Protein AF-A0A538Q1N1-F1 (afdb_monomer_lite)

pLDDT: mean 79.3, std 18.03, range [41.0, 97.88]

Structure (mmCIF, N/CA/C/O backbone):
data_AF-A0A538Q1N1-F1
#
_entry.id   AF-A0A538Q1N1-F1
#
loop_
_atom_site.group_PDB
_atom_site.id
_atom_site.type_symbol
_atom_site.label_atom_id
_atom_site.label_alt_id
_atom_site.label_comp_id
_atom_site.label_asym_id
_atom_site.label_entity_id
_atom_site.label_seq_id
_atom_site.pdbx_PDB_ins_code
_atom_site.Cartn_x
_atom_site.Cartn_y
_atom_site.Cartn_z
_atom_site.occupancy
_atom_site.B_iso_or_equiv
_atom_site.auth_seq_id
_atom_site.auth_comp_id
_atom_site.auth_asym_id
_atom_site.auth_atom_id
_atom_site.pdbx_PDB_model_num
ATOM 1 N N . ARG A 1 1 ? -5.833 -3.206 -3.894 1.00 69.94 1 ARG A N 1
ATOM 2 C CA . ARG A 1 1 ? -6.348 -4.593 -3.791 1.00 69.94 1 ARG A CA 1
ATOM 3 C C . ARG A 1 1 ? -5.279 -5.610 -3.378 1.00 69.94 1 ARG A C 1
ATOM 5 O O . ARG A 1 1 ? -5.568 -6.381 -2.486 1.00 69.94 1 ARG A O 1
ATOM 12 N N . LEU A 1 2 ? -4.053 -5.604 -3.925 1.00 79.06 2 LEU A N 1
ATOM 13 C CA . LEU A 1 2 ? -3.043 -6.619 -3.545 1.00 79.06 2 LEU A CA 1
ATOM 14 C C . LEU A 1 2 ? -2.606 -6.558 -2.062 1.00 79.06 2 LEU A C 1
ATOM 16 O O . LEU A 1 2 ? -2.432 -7.580 -1.413 1.00 79.06 2 LEU A O 1
ATOM 20 N N . LEU A 1 3 ? -2.486 -5.356 -1.484 1.00 79.75 3 LEU A N 1
ATOM 21 C CA . LEU A 1 3 ? -2.149 -5.211 -0.060 1.00 79.75 3 LEU A CA 1
ATOM 22 C C . LEU A 1 3 ? -3.244 -5.770 0.868 1.00 79.75 3 LEU A C 1
ATOM 24 O O . LEU A 1 3 ? -2.928 -6.333 1.917 1.00 79.75 3 LEU A O 1
ATOM 28 N N . SER A 1 4 ? -4.513 -5.610 0.477 1.00 76.81 4 SER A N 1
ATOM 29 C CA . SER A 1 4 ? -5.687 -6.050 1.237 1.00 76.81 4 SER A CA 1
ATOM 30 C C . SER A 1 4 ? -6.004 -7.536 1.066 1.00 76.81 4 SER A C 1
ATOM 32 O O . SER A 1 4 ? -6.722 -8.086 1.889 1.00 76.81 4 SER A O 1
ATOM 34 N N . SER A 1 5 ? -5.419 -8.212 0.072 1.00 80.00 5 SER A N 1
ATOM 35 C CA . SER A 1 5 ? -5.535 -9.664 -0.123 1.00 80.00 5 SER A CA 1
ATOM 36 C C . SER A 1 5 ? -4.486 -10.478 0.647 1.00 80.00 5 SER A C 1
ATOM 38 O O . SER A 1 5 ? -4.244 -11.630 0.310 1.00 80.00 5 SER A O 1
ATOM 40 N N . GLY A 1 6 ? -3.812 -9.885 1.638 1.00 80.00 6 GLY A N 1
ATOM 41 C CA . GLY A 1 6 ? -2.835 -10.581 2.487 1.00 80.00 6 GLY A CA 1
ATOM 42 C C . GLY A 1 6 ? -1.435 -10.770 1.887 1.00 80.00 6 GLY A C 1
ATOM 43 O O . GLY A 1 6 ? -0.516 -11.078 2.634 1.00 80.00 6 GLY A O 1
ATOM 44 N N . MET A 1 7 ? -1.231 -10.483 0.597 1.00 86.44 7 MET A N 1
ATOM 45 C CA . MET A 1 7 ? 0.053 -10.705 -0.093 1.00 86.44 7 MET A CA 1
ATOM 46 C C . MET A 1 7 ? 1.204 -9.895 0.509 1.00 86.44 7 MET A C 1
ATOM 48 O O . MET A 1 7 ? 1.045 -8.702 0.764 1.00 86.44 7 MET A O 1
ATOM 52 N N . ASP A 1 8 ? 2.379 -10.471 0.721 1.00 88.94 8 ASP A N 1
ATOM 53 C CA . ASP A 1 8 ? 3.547 -9.709 1.170 1.00 88.94 8 ASP A CA 1
ATOM 54 C C . ASP A 1 8 ? 4.114 -8.774 0.077 1.00 88.94 8 ASP A C 1
ATOM 56 O O . ASP A 1 8 ? 3.681 -8.763 -1.079 1.00 88.94 8 ASP A O 1
ATOM 60 N N . HIS A 1 9 ? 5.078 -7.924 0.438 1.00 90.44 9 HIS A N 1
ATOM 61 C CA . HIS A 1 9 ? 5.653 -6.968 -0.511 1.00 90.44 9 HIS A CA 1
ATOM 62 C C . HIS A 1 9 ? 6.436 -7.647 -1.653 1.00 90.44 9 HIS A C 1
ATOM 64 O O . HIS A 1 9 ? 6.560 -7.056 -2.725 1.00 90.44 9 HIS A O 1
ATOM 70 N N . ILE A 1 10 ? 6.933 -8.875 -1.461 1.00 95.25 10 ILE A N 1
ATOM 71 C CA . ILE A 1 10 ? 7.650 -9.661 -2.474 1.00 95.25 10 ILE A CA 1
ATOM 72 C C . ILE A 1 10 ? 6.648 -10.228 -3.484 1.00 95.25 10 ILE A C 1
ATOM 74 O O . ILE A 1 10 ? 6.866 -10.167 -4.693 1.00 95.25 10 ILE A O 1
ATOM 78 N N . GLU A 1 11 ? 5.523 -10.757 -3.017 1.00 94.19 11 GLU A N 1
ATOM 79 C CA . GLU A 1 11 ? 4.411 -11.242 -3.836 1.00 94.19 11 GLU A CA 1
ATOM 80 C C . GLU A 1 11 ? 3.783 -10.129 -4.670 1.00 94.19 11 GLU A C 1
ATOM 82 O O . GLU A 1 11 ? 3.540 -10.312 -5.867 1.00 94.19 11 GLU A O 1
ATOM 87 N N . ILE A 1 12 ? 3.582 -8.959 -4.062 1.00 93.62 12 ILE A N 1
ATOM 88 C CA . ILE A 1 12 ? 3.099 -7.760 -4.751 1.00 93.62 12 ILE A CA 1
ATOM 89 C C . ILE A 1 12 ? 4.116 -7.311 -5.805 1.00 93.62 12 ILE A C 1
ATOM 91 O O . ILE A 1 12 ? 3.734 -7.011 -6.934 1.00 93.62 12 ILE A O 1
ATOM 95 N N . ALA A 1 13 ? 5.405 -7.291 -5.462 1.00 96.31 13 ALA A N 1
ATOM 96 C CA . ALA A 1 13 ? 6.474 -6.907 -6.380 1.00 96.31 13 ALA A CA 1
ATOM 97 C C . ALA A 1 13 ? 6.526 -7.822 -7.608 1.00 96.31 13 ALA A C 1
ATOM 99 O O . ALA A 1 13 ? 6.614 -7.333 -8.733 1.00 96.31 13 ALA A O 1
ATOM 100 N N . ARG A 1 14 ? 6.379 -9.138 -7.404 1.00 96.00 14 ARG A N 1
ATOM 101 C CA . ARG A 1 14 ? 6.279 -10.124 -8.488 1.00 96.00 14 ARG A CA 1
ATOM 102 C C . ARG A 1 14 ? 5.057 -9.889 -9.374 1.00 96.00 14 ARG A C 1
ATOM 104 O O . ARG A 1 14 ? 5.205 -9.874 -10.591 1.00 96.00 14 ARG A O 1
ATOM 111 N N . HIS A 1 15 ? 3.8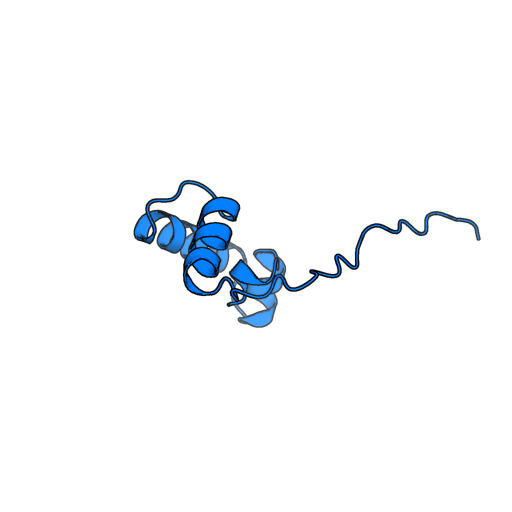82 -9.660 -8.786 1.00 93.88 15 HIS A N 1
ATOM 112 C CA . HIS A 1 15 ? 2.654 -9.387 -9.547 1.00 93.88 15 HIS A CA 1
ATOM 113 C C . HIS A 1 15 ? 2.733 -8.101 -10.370 1.00 93.88 15 HIS A C 1
ATOM 115 O O . HIS A 1 15 ? 2.185 -8.034 -11.467 1.00 93.88 15 HIS A O 1
ATOM 121 N N . LEU A 1 16 ? 3.387 -7.072 -9.832 1.00 94.31 16 LEU A N 1
ATOM 122 C CA . LEU A 1 16 ? 3.497 -5.762 -10.468 1.00 94.31 16 LEU A CA 1
ATOM 123 C C . LEU A 1 16 ? 4.752 -5.612 -11.338 1.00 94.31 16 LEU A C 1
ATOM 125 O O . LEU A 1 16 ? 4.911 -4.577 -11.977 1.00 94.31 16 LEU A O 1
ATOM 129 N N . VAL A 1 17 ? 5.628 -6.624 -11.373 1.00 97.12 17 VAL A N 1
ATOM 130 C CA . VAL A 1 17 ? 6.906 -6.615 -12.107 1.00 97.12 17 VAL A CA 1
ATOM 131 C C . VAL A 1 17 ? 7.772 -5.400 -11.723 1.00 97.12 17 VAL A C 1
ATOM 133 O O . VAL A 1 17 ? 8.328 -4.694 -12.562 1.00 97.12 17 VAL A O 1
ATOM 136 N N . ILE A 1 18 ? 7.880 -5.139 -10.417 1.00 96.69 18 ILE A N 1
ATOM 137 C CA . ILE A 1 18 ? 8.698 -4.064 -9.826 1.00 96.69 18 ILE A CA 1
ATOM 138 C C . ILE A 1 18 ? 9.547 -4.608 -8.676 1.00 96.69 18 ILE A C 1
ATOM 140 O O . ILE A 1 18 ? 9.433 -5.769 -8.296 1.00 96.69 18 ILE A O 1
ATOM 144 N N . THR A 1 19 ? 10.414 -3.774 -8.097 1.00 97.88 19 THR A N 1
ATOM 145 C CA . THR A 1 19 ? 11.233 -4.205 -6.956 1.00 97.88 19 THR A CA 1
ATOM 146 C C . THR A 1 19 ? 10.419 -4.248 -5.652 1.00 97.88 19 THR A C 1
ATOM 148 O O . THR A 1 19 ? 9.558 -3.385 -5.446 1.00 97.88 19 THR A O 1
ATOM 151 N N . PRO A 1 20 ? 10.736 -5.166 -4.716 1.00 96.62 20 PRO A N 1
ATOM 152 C CA . PRO A 1 20 ? 10.183 -5.153 -3.358 1.00 96.62 20 PRO A CA 1
ATOM 153 C C . PRO A 1 20 ? 10.331 -3.795 -2.666 1.00 96.62 20 PRO A C 1
ATOM 155 O O . PRO A 1 20 ? 9.401 -3.315 -2.021 1.00 96.62 20 PRO A O 1
ATOM 158 N N . LYS A 1 21 ? 11.462 -3.112 -2.886 1.00 97.44 21 LYS A N 1
ATOM 159 C CA . LYS A 1 21 ? 11.721 -1.799 -2.290 1.00 97.44 21 LYS A CA 1
ATOM 160 C C . LYS A 1 21 ? 10.758 -0.721 -2.783 1.00 97.44 21 LYS A C 1
ATOM 162 O O . LYS A 1 21 ? 10.348 0.155 -2.023 1.00 97.44 21 LYS A O 1
ATOM 167 N N . THR A 1 22 ? 10.379 -0.786 -4.056 1.00 97.00 22 THR A N 1
ATOM 168 C CA . THR A 1 22 ? 9.366 0.100 -4.636 1.00 97.00 22 THR A CA 1
ATOM 169 C C . THR A 1 22 ? 8.008 -0.135 -3.972 1.00 97.00 22 THR A C 1
ATOM 171 O O . THR A 1 22 ? 7.329 0.827 -3.619 1.00 97.00 22 THR A O 1
ATOM 174 N N . VAL A 1 23 ? 7.637 -1.396 -3.728 1.00 96.69 23 VAL A N 1
ATOM 175 C CA . VAL A 1 23 ? 6.396 -1.747 -3.020 1.00 96.69 23 VAL A CA 1
ATOM 176 C C . VAL A 1 23 ? 6.395 -1.224 -1.585 1.00 96.69 23 VAL A C 1
ATOM 178 O O . VAL A 1 23 ? 5.407 -0.614 -1.185 1.00 96.69 23 VAL A O 1
ATOM 181 N N . GLU A 1 24 ? 7.482 -1.395 -0.828 1.00 95.62 24 GLU A N 1
ATOM 182 C CA . GLU A 1 24 ? 7.605 -0.842 0.532 1.00 95.62 24 GLU A CA 1
ATOM 183 C C . GLU A 1 24 ? 7.328 0.661 0.554 1.00 95.62 24 GLU A C 1
ATOM 185 O O . GLU A 1 24 ? 6.495 1.130 1.327 1.00 95.62 24 GLU A O 1
ATOM 190 N N . LYS A 1 25 ? 7.947 1.409 -0.365 1.00 97.44 25 LYS A N 1
ATOM 191 C CA . LYS A 1 25 ? 7.755 2.859 -0.463 1.00 97.44 25 LYS A CA 1
ATOM 192 C C . LYS A 1 25 ? 6.313 3.235 -0.807 1.00 97.44 25 LYS A C 1
ATOM 194 O O . LYS A 1 25 ? 5.780 4.220 -0.299 1.00 97.44 25 LYS A O 1
ATOM 199 N N . HIS A 1 26 ? 5.648 2.448 -1.652 1.00 95.31 26 HIS A N 1
ATOM 200 C CA . HIS A 1 26 ? 4.222 2.632 -1.909 1.00 95.31 26 HIS A CA 1
ATOM 201 C C . HIS A 1 26 ? 3.371 2.355 -0.668 1.00 95.31 26 HIS A C 1
ATOM 203 O O . HIS A 1 26 ? 2.447 3.122 -0.406 1.00 95.31 26 HIS A O 1
ATOM 209 N N . ILE A 1 27 ? 3.683 1.309 0.103 1.00 94.12 27 ILE A N 1
ATOM 210 C CA . ILE A 1 27 ? 2.990 1.001 1.359 1.00 94.12 27 ILE A CA 1
ATOM 211 C C . ILE A 1 27 ? 3.165 2.159 2.341 1.00 94.12 27 ILE A C 1
ATOM 213 O O . ILE A 1 27 ? 2.163 2.668 2.827 1.00 94.12 27 ILE A O 1
ATOM 217 N N . GLU A 1 28 ? 4.387 2.644 2.566 1.00 95.81 28 GLU A N 1
ATOM 218 C CA . GLU A 1 28 ? 4.662 3.802 3.432 1.00 95.81 28 GLU A CA 1
ATOM 219 C C . GLU A 1 28 ? 3.816 5.023 3.047 1.00 95.81 28 GLU A C 1
ATOM 221 O O . GLU A 1 28 ? 3.148 5.619 3.893 1.00 95.81 28 GLU A O 1
ATOM 226 N N . HIS A 1 29 ? 3.774 5.366 1.757 1.00 96.62 29 HIS A N 1
ATOM 227 C CA . HIS A 1 29 ? 2.957 6.477 1.272 1.00 96.62 29 HIS A CA 1
ATOM 228 C C . HIS A 1 29 ? 1.453 6.241 1.468 1.00 96.62 29 HIS A C 1
ATOM 230 O O . HIS A 1 29 ? 0.721 7.194 1.731 1.00 96.62 29 HIS A O 1
ATOM 236 N N . ILE A 1 30 ? 0.974 5.003 1.325 1.00 92.56 30 ILE A N 1
ATOM 237 C CA . ILE A 1 30 ? -0.426 4.648 1.586 1.00 92.56 30 ILE A CA 1
ATOM 238 C C . ILE A 1 30 ? -0.739 4.818 3.073 1.00 92.56 30 ILE A C 1
ATOM 240 O O . ILE A 1 30 ? -1.717 5.483 3.397 1.00 92.56 30 ILE 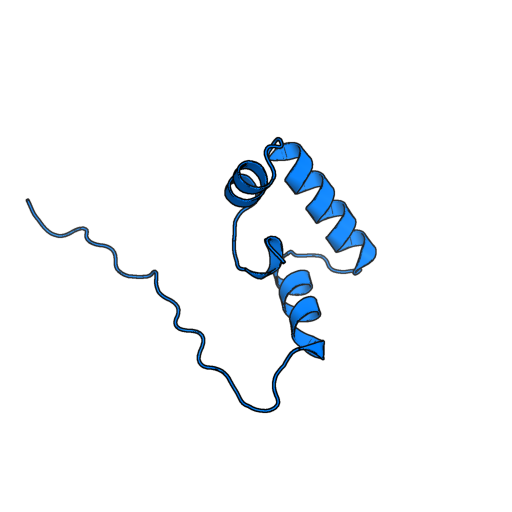A O 1
ATOM 244 N N . LEU A 1 31 ? 0.095 4.280 3.969 1.00 94.50 31 LEU A N 1
ATOM 245 C CA . LEU A 1 31 ? -0.092 4.407 5.418 1.00 94.50 31 LEU A CA 1
ATOM 246 C C . LEU A 1 31 ? -0.154 5.880 5.835 1.00 94.50 31 LEU A C 1
ATOM 248 O O . LEU A 1 31 ? -1.073 6.279 6.547 1.00 94.50 31 LEU A O 1
ATOM 252 N N . LEU A 1 32 ? 0.759 6.700 5.307 1.00 96.88 32 LEU A N 1
ATOM 253 C CA . LEU A 1 32 ? 0.800 8.136 5.568 1.00 96.88 32 LEU A CA 1
ATOM 254 C C . LEU A 1 32 ? -0.461 8.857 5.074 1.00 96.88 32 LEU A C 1
ATOM 256 O O . LEU A 1 32 ? -1.022 9.671 5.800 1.00 96.88 32 LEU A O 1
ATOM 260 N N . LYS A 1 33 ? -0.941 8.540 3.867 1.00 94.62 33 LYS A N 1
ATOM 261 C CA . LYS A 1 33 ? -2.178 9.127 3.322 1.00 94.62 33 LYS A CA 1
ATOM 262 C C . LYS A 1 33 ? -3.430 8.702 4.084 1.00 94.62 33 LYS A C 1
ATOM 264 O O . LYS A 1 33 ? -4.380 9.471 4.147 1.00 94.62 33 LYS A O 1
ATOM 269 N N . LEU A 1 34 ? -3.434 7.489 4.628 1.00 92.50 34 LEU A N 1
ATOM 270 C CA . LEU A 1 34 ? -4.536 6.952 5.424 1.00 92.50 34 LEU A CA 1
ATOM 271 C C . LEU A 1 34 ? -4.448 7.352 6.906 1.00 92.50 34 LEU A C 1
ATOM 273 O O . LEU A 1 34 ? -5.384 7.093 7.652 1.00 92.50 34 LEU A O 1
ATOM 277 N N . GLY A 1 35 ? -3.343 7.967 7.342 1.00 94.69 35 GLY A N 1
ATOM 278 C CA . GLY A 1 35 ? -3.137 8.359 8.739 1.00 94.69 35 GLY A CA 1
ATOM 279 C C . GLY A 1 35 ? -3.006 7.175 9.702 1.00 94.69 35 GLY A C 1
ATOM 280 O O . GLY A 1 35 ? -3.300 7.314 10.884 1.00 94.69 35 GLY A O 1
ATOM 281 N N . VAL A 1 36 ? -2.585 6.009 9.209 1.00 94.75 36 VAL A N 1
ATOM 282 C CA . VAL A 1 36 ? -2.454 4.776 10.000 1.00 94.75 36 VAL A CA 1
ATOM 283 C C . VAL A 1 36 ? -0.989 4.385 10.167 1.00 94.75 36 VAL A C 1
ATOM 285 O O . VAL A 1 36 ? -0.134 4.722 9.351 1.00 94.75 36 VAL A O 1
ATOM 288 N N . HIS A 1 37 ? -0.689 3.626 11.216 1.00 93.00 37 HIS A N 1
ATOM 289 C CA . HIS A 1 37 ? 0.682 3.267 11.593 1.00 93.00 37 HIS A CA 1
ATOM 290 C C . HIS A 1 37 ? 1.063 1.834 11.236 1.00 93.00 37 HIS A C 1
ATOM 292 O O . HIS A 1 37 ? 2.199 1.420 11.457 1.00 93.00 37 HIS A O 1
ATOM 298 N N . SER A 1 38 ? 0.128 1.049 10.701 1.00 92.38 38 SER A N 1
ATOM 299 C CA . SER A 1 38 ? 0.419 -0.325 10.321 1.00 92.38 38 SER A CA 1
ATOM 300 C C . SER A 1 38 ? -0.372 -0.778 9.110 1.00 92.38 38 SER A C 1
ATOM 302 O O . SER A 1 38 ? -1.480 -0.318 8.826 1.00 92.38 38 SER A O 1
ATOM 304 N N . ARG A 1 39 ? 0.197 -1.768 8.424 1.00 89.31 39 ARG A N 1
ATOM 305 C CA . ARG A 1 39 ? -0.476 -2.483 7.345 1.00 89.31 39 ARG A CA 1
ATOM 306 C C . ARG A 1 39 ? -1.815 -3.064 7.801 1.00 89.31 39 ARG A C 1
ATOM 308 O O . ARG A 1 39 ? -2.788 -2.958 7.069 1.00 89.31 39 ARG A O 1
ATOM 315 N N . ALA A 1 40 ? -1.872 -3.647 8.998 1.00 89.12 40 ALA A N 1
ATOM 316 C CA . ALA A 1 40 ? -3.106 -4.212 9.538 1.00 89.12 40 ALA A CA 1
ATOM 317 C C . ALA A 1 40 ? -4.196 -3.142 9.709 1.00 89.12 40 ALA A C 1
ATOM 319 O O . ALA A 1 40 ? -5.337 -3.376 9.327 1.00 89.12 40 ALA A O 1
ATOM 320 N N . GLN A 1 41 ? -3.838 -1.950 10.198 1.00 90.44 41 GLN A N 1
ATOM 321 C CA . GLN A 1 41 ? -4.772 -0.824 10.299 1.00 90.44 41 GLN A CA 1
ATOM 322 C C . GLN A 1 41 ? -5.253 -0.357 8.921 1.00 90.44 41 GLN A C 1
ATOM 324 O O . GLN A 1 41 ? -6.444 -0.130 8.743 1.00 90.44 41 GLN A O 1
ATOM 329 N N . ALA A 1 42 ? -4.360 -0.271 7.929 1.00 88.88 42 ALA A N 1
ATOM 330 C CA . ALA A 1 42 ? -4.744 0.079 6.559 1.00 88.88 42 ALA A CA 1
ATOM 331 C C . ALA A 1 42 ? -5.697 -0.949 5.933 1.00 88.88 42 ALA A C 1
ATOM 333 O O . ALA A 1 42 ? -6.633 -0.577 5.232 1.00 88.88 42 ALA A O 1
ATOM 334 N N . ILE A 1 43 ? -5.463 -2.239 6.188 1.00 87.94 43 ILE A N 1
ATOM 335 C CA . ILE A 1 43 ? -6.338 -3.323 5.736 1.00 87.94 43 ILE A CA 1
ATOM 336 C C . ILE A 1 43 ? -7.699 -3.221 6.426 1.00 87.94 43 ILE A C 1
ATOM 338 O O . ILE A 1 43 ? -8.716 -3.243 5.744 1.00 87.94 43 ILE A O 1
ATOM 342 N N . ALA A 1 44 ? -7.722 -3.061 7.751 1.00 86.50 44 ALA A N 1
ATOM 343 C CA . ALA A 1 44 ? -8.960 -2.903 8.504 1.00 86.50 44 ALA A CA 1
ATOM 344 C C . ALA A 1 44 ? -9.780 -1.713 7.986 1.00 86.50 44 ALA A C 1
ATOM 346 O O . ALA A 1 44 ? -10.962 -1.876 7.714 1.00 86.50 44 ALA A O 1
ATOM 347 N N . LEU A 1 45 ? -9.139 -0.560 7.763 1.00 85.75 45 LEU A N 1
ATOM 348 C CA . LEU A 1 45 ? -9.773 0.632 7.197 1.00 85.75 45 LEU A CA 1
ATOM 349 C C . LEU A 1 45 ? -10.342 0.374 5.795 1.00 85.75 45 LEU A C 1
ATOM 351 O O . LEU A 1 45 ? -11.465 0.771 5.511 1.00 85.75 45 LEU A O 1
ATOM 355 N N . ALA A 1 46 ? -9.607 -0.333 4.931 1.00 83.38 46 ALA A N 1
ATOM 356 C CA . ALA A 1 46 ? -10.079 -0.671 3.587 1.00 83.38 46 ALA A CA 1
ATOM 357 C C . ALA A 1 46 ? -11.335 -1.560 3.591 1.00 83.38 46 ALA A C 1
ATOM 359 O O . ALA A 1 46 ? -12.105 -1.514 2.638 1.00 83.38 46 ALA A O 1
ATOM 360 N N . PHE A 1 47 ? -11.543 -2.347 4.649 1.00 79.62 47 PHE A N 1
ATOM 361 C CA . PHE A 1 47 ? -12.722 -3.196 4.810 1.00 79.62 47 PHE A CA 1
ATOM 362 C C . PHE A 1 47 ? -13.835 -2.559 5.655 1.00 79.62 47 PHE A C 1
ATOM 364 O O . PHE A 1 47 ? -14.916 -3.131 5.696 1.00 79.62 47 PHE A O 1
ATOM 371 N N . GLN A 1 48 ? -13.625 -1.403 6.301 1.00 71.12 48 GLN A N 1
ATOM 372 C CA . GLN A 1 48 ? -14.643 -0.764 7.155 1.00 71.12 48 GLN A CA 1
ATOM 373 C C . GLN A 1 48 ? -15.899 -0.330 6.380 1.00 71.12 48 GLN A C 1
ATOM 375 O O . GLN A 1 48 ? -16.999 -0.498 6.898 1.00 71.12 48 GLN A O 1
ATOM 380 N N . ASP A 1 49 ? -15.749 0.142 5.139 1.00 58.56 49 ASP A N 1
ATOM 381 C CA . ASP A 1 49 ? -16.880 0.518 4.269 1.00 58.56 49 ASP A CA 1
ATOM 382 C C . ASP A 1 49 ? -17.408 -0.655 3.422 1.00 58.56 49 ASP A C 1
ATOM 384 O O . ASP A 1 49 ? -18.512 -0.597 2.882 1.00 58.56 49 ASP A O 1
ATOM 388 N N . GLU A 1 50 ? -16.625 -1.731 3.302 1.00 57.44 50 GLU A N 1
ATOM 389 C CA . GLU A 1 50 ? -16.969 -2.933 2.534 1.00 57.44 50 GLU A CA 1
ATOM 390 C C . GLU A 1 50 ? -17.480 -4.080 3.417 1.00 57.44 50 GLU A C 1
ATOM 392 O O . GLU A 1 50 ? -17.712 -5.162 2.880 1.00 57.44 50 GLU A O 1
ATOM 397 N N . VAL A 1 51 ? -17.680 -3.888 4.734 1.00 55.25 51 VAL A N 1
ATOM 398 C CA . VAL A 1 51 ? -18.266 -4.938 5.585 1.00 55.25 51 VAL A CA 1
ATOM 399 C C . VAL A 1 51 ? -19.657 -5.250 5.031 1.00 55.25 51 VAL A C 1
ATOM 401 O O . VAL A 1 51 ? -20.574 -4.434 5.180 1.00 55.25 51 VAL A O 1
ATOM 404 N N . PRO A 1 52 ? -19.871 -6.418 4.398 1.00 55.19 52 PRO A N 1
ATOM 405 C CA . PRO A 1 52 ? -21.217 -6.806 4.052 1.00 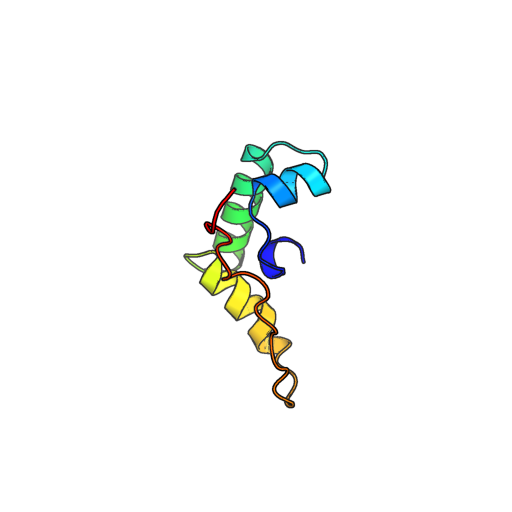55.19 52 PRO A CA 1
ATOM 406 C C . PRO A 1 52 ? -21.943 -6.977 5.387 1.00 55.19 52 PRO A C 1
ATOM 408 O O . PRO A 1 52 ? -21.434 -7.635 6.294 1.00 55.19 52 PRO A O 1
ATOM 411 N N . MET A 1 53 ? -23.151 -6.426 5.513 1.00 61.50 53 MET A N 1
ATOM 412 C CA . MET A 1 53 ? -24.041 -6.680 6.662 1.00 61.50 53 MET A CA 1
ATOM 413 C C . MET A 1 53 ? -24.232 -8.189 6.937 1.00 61.50 53 MET A C 1
ATOM 415 O O . MET A 1 53 ? -24.684 -8.582 8.011 1.00 61.50 53 MET A O 1
ATOM 419 N N . THR A 1 54 ? -23.861 -9.034 5.974 1.00 51.75 54 THR A N 1
ATOM 420 C CA . THR A 1 54 ? -23.743 -10.481 6.088 1.00 51.75 54 THR A CA 1
ATOM 421 C C . THR A 1 54 ? -22.292 -10.883 6.409 1.00 51.75 54 THR A C 1
ATOM 423 O O . THR A 1 54 ? -21.415 -10.725 5.552 1.00 51.75 54 THR A O 1
ATOM 426 N N . PRO A 1 55 ? -22.002 -11.449 7.597 1.00 56.69 55 PRO A N 1
ATOM 427 C CA . PRO A 1 55 ? -20.670 -11.960 7.901 1.00 56.69 55 PRO A CA 1
ATOM 428 C C . PRO A 1 55 ? -20.293 -13.052 6.894 1.00 56.69 55 PRO A C 1
ATOM 430 O O . PRO A 1 55 ? -20.990 -14.056 6.755 1.00 56.69 55 PRO A O 1
ATOM 433 N N . THR A 1 56 ? -19.192 -12.842 6.173 1.00 66.12 56 THR A N 1
ATOM 434 C CA . THR A 1 56 ? -18.639 -13.833 5.244 1.00 66.12 56 THR A CA 1
ATOM 435 C C . THR A 1 56 ? -17.533 -14.597 5.958 1.00 66.12 56 THR A C 1
ATOM 437 O O . THR A 1 56 ? -16.602 -13.993 6.492 1.00 66.12 56 THR A O 1
ATOM 440 N N . LEU A 1 57 ? -17.647 -15.926 5.997 1.00 64.12 57 LEU A N 1
ATOM 441 C CA . LEU A 1 57 ? -16.638 -16.795 6.591 1.00 64.12 57 LEU A CA 1
ATOM 442 C C . LEU A 1 57 ? -15.348 -16.695 5.766 1.00 64.12 57 LEU A C 1
ATOM 444 O O . LEU A 1 57 ? -15.319 -17.090 4.602 1.00 64.12 57 LEU A O 1
ATOM 448 N N . ILE A 1 58 ? -14.287 -16.154 6.361 1.00 66.56 58 ILE A N 1
ATOM 449 C CA . ILE A 1 58 ? -12.957 -16.169 5.751 1.00 66.56 58 ILE A CA 1
ATOM 450 C C . ILE A 1 58 ? -12.371 -17.557 6.009 1.00 66.56 58 ILE A C 1
ATOM 452 O O . ILE A 1 58 ? -11.927 -17.846 7.121 1.00 66.56 58 ILE A O 1
ATOM 456 N N . GLU A 1 59 ? -12.383 -18.430 5.000 1.00 61.88 59 GLU A N 1
ATOM 457 C CA . GLU A 1 59 ? -11.632 -19.685 5.065 1.00 61.88 59 GLU A CA 1
ATOM 458 C C . GLU A 1 59 ? -10.131 -19.376 5.049 1.00 61.88 59 GLU A C 1
ATOM 460 O O . GLU A 1 59 ? -9.513 -19.156 4.007 1.00 61.88 59 GLU A O 1
ATOM 465 N N . LEU A 1 60 ? -9.532 -19.348 6.238 1.00 50.59 60 LEU A N 1
ATOM 466 C CA . LEU A 1 60 ? -8.088 -19.274 6.416 1.00 50.59 60 LEU A CA 1
ATOM 467 C C . LEU A 1 60 ? -7.464 -20.617 6.011 1.00 50.59 60 LEU A C 1
ATOM 469 O O . LEU A 1 60 ? -7.175 -21.470 6.851 1.00 50.59 60 LEU A O 1
ATOM 473 N N . LYS A 1 61 ? -7.252 -20.836 4.712 1.00 53.44 61 LYS A N 1
ATOM 474 C CA . LYS A 1 61 ? -6.441 -21.964 4.246 1.00 53.44 61 LYS A CA 1
ATOM 475 C C . LYS A 1 61 ? -4.963 -21.617 4.423 1.00 53.44 61 LYS A C 1
ATOM 477 O O . LYS A 1 61 ? -4.394 -20.905 3.603 1.00 53.44 61 LYS A O 1
ATOM 482 N N . GLY A 1 62 ? -4.342 -22.134 5.484 1.00 49.81 62 GLY A N 1
ATOM 483 C CA . GLY A 1 62 ? -2.888 -22.035 5.648 1.00 49.81 62 GLY A CA 1
ATOM 484 C C . GLY A 1 62 ? -2.358 -22.181 7.072 1.00 49.81 62 GL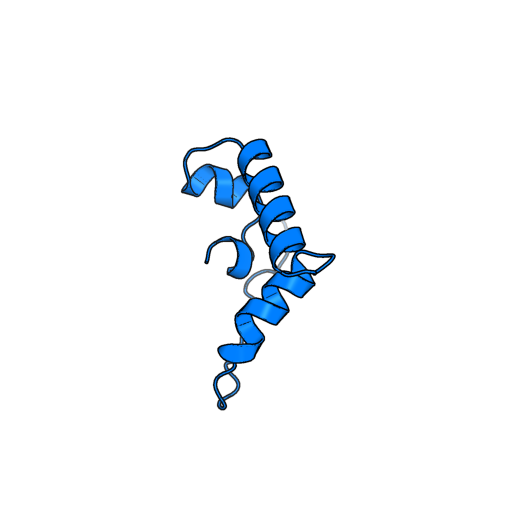Y A C 1
ATOM 485 O O . GLY A 1 62 ? -1.580 -21.347 7.511 1.00 49.81 62 GLY A O 1
ATOM 486 N N . ALA A 1 63 ? -2.763 -23.223 7.798 1.00 46.53 63 ALA A N 1
ATOM 487 C CA . ALA A 1 63 ? -2.060 -23.677 9.000 1.00 46.53 63 A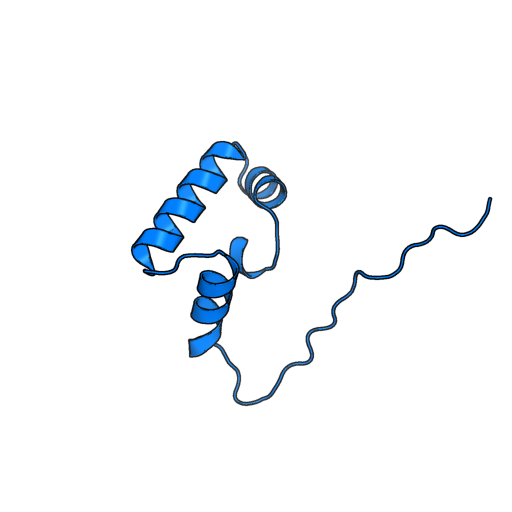LA A CA 1
ATOM 488 C C . ALA A 1 63 ? -2.160 -25.205 9.097 1.00 46.53 63 ALA A C 1
ATOM 490 O O . ALA A 1 63 ? -2.777 -25.755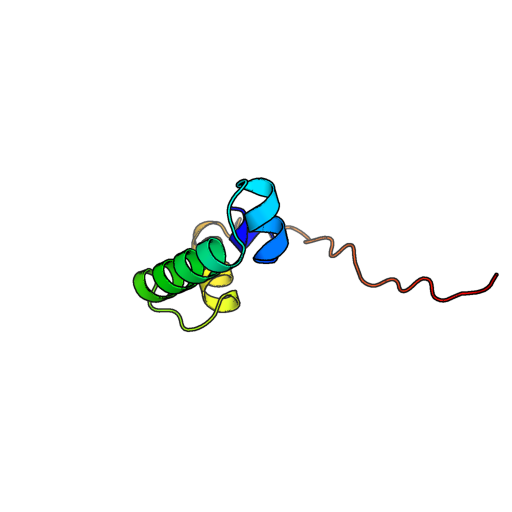 10.001 1.00 46.53 63 ALA A O 1
ATOM 491 N N . ALA A 1 64 ? -1.608 -25.897 8.105 1.00 50.78 64 ALA A N 1
ATOM 492 C CA . ALA A 1 64 ? -1.259 -27.301 8.243 1.00 50.78 64 ALA A CA 1
ATOM 493 C C . ALA A 1 64 ? 0.167 -27.450 7.722 1.00 50.78 64 ALA A C 1
ATOM 495 O O . ALA A 1 64 ? 0.418 -27.541 6.525 1.00 50.78 64 ALA A O 1
ATOM 496 N N . SER A 1 65 ? 1.090 -27.359 8.670 1.00 55.34 65 SER A N 1
ATOM 497 C CA . SER A 1 65 ? 2.358 -28.066 8.643 1.00 55.34 65 SER A CA 1
ATOM 498 C C . SER A 1 65 ? 2.135 -29.512 8.191 1.00 55.34 65 SER A C 1
ATOM 500 O O . SER A 1 65 ? 1.469 -30.270 8.896 1.00 55.34 65 SER A O 1
ATOM 502 N N . GLU A 1 66 ? 2.716 -29.898 7.061 1.00 51.91 66 GLU A N 1
ATOM 503 C CA . GLU A 1 66 ? 3.049 -31.295 6.768 1.00 51.91 66 GLU A CA 1
ATOM 504 C C . GLU A 1 66 ? 4.560 -31.471 6.954 1.00 51.91 66 GLU A C 1
ATOM 506 O O . GLU A 1 66 ? 5.317 -31.649 6.009 1.00 51.91 66 GLU A O 1
ATOM 511 N N . ASP A 1 67 ? 4.983 -31.393 8.216 1.00 50.91 67 ASP A N 1
ATOM 512 C CA . ASP A 1 67 ? 6.118 -32.167 8.714 1.00 50.91 67 ASP A CA 1
ATOM 513 C C . ASP A 1 67 ? 5.555 -33.497 9.239 1.00 50.91 67 ASP A C 1
ATOM 515 O O . ASP A 1 67 ? 5.324 -33.638 10.437 1.00 50.91 67 ASP A O 1
ATOM 519 N N . VAL A 1 68 ? 5.288 -34.471 8.360 1.00 52.47 68 VAL A N 1
ATOM 520 C CA . VAL A 1 68 ? 5.152 -35.887 8.750 1.00 52.47 68 VAL A CA 1
ATOM 521 C C . VAL A 1 68 ? 5.687 -36.794 7.634 1.00 52.47 68 VAL A C 1
ATOM 523 O O . VAL A 1 68 ? 5.020 -37.031 6.637 1.00 52.47 68 VAL A O 1
ATOM 526 N N . ALA A 1 69 ? 6.874 -37.337 7.914 1.00 45.75 69 ALA A N 1
ATOM 527 C CA . ALA A 1 69 ? 7.393 -38.659 7.551 1.00 45.75 69 ALA A CA 1
ATOM 528 C C . ALA A 1 69 ? 7.547 -39.053 6.065 1.00 45.75 69 ALA A C 1
ATOM 530 O O . ALA A 1 69 ? 6.582 -39.306 5.347 1.00 45.75 69 ALA A O 1
ATOM 531 N N . GLY A 1 70 ? 8.812 -39.276 5.694 1.00 41.00 70 GLY A N 1
ATOM 532 C CA . GLY A 1 70 ? 9.261 -39.992 4.502 1.00 41.00 70 GLY A CA 1
ATOM 533 C C . GLY A 1 70 ? 10.773 -39.960 4.392 1.00 41.00 70 GLY A C 1
ATOM 534 O O . GLY A 1 70 ? 11.257 -39.193 3.537 1.00 41.00 70 GLY A O 1
#

Radius of gyration: 15.56 Å; chains: 1; bounding box: 36×49×24 Å

Secondary structure (DSSP, 8-state):
-TTTTT--HHHHHHHHTS-HHHHHHHHHHHHHHHT-SSHHHHHHHHHHTT--SS----------------

Foldseek 3Di:
DCLLVVDQLVRVCVVVVHDSVVSVVVVVVQCVVVVHDDSVVSNCVVCPVVCDPDDDDDPPPDPDDPPDDD

Sequence (70 aa):
RLLSSGMDHIEIARHLVITPKTVEKHIEHILLKLGVHSRAQAIALAFQDEVPMTPTLIELKGAASEDVAG

=== Feature glossary ===
The record interleaves many kinds of information about one protein. Here is each kind framed as the question it answers.

Q: What does the local fold look like, residue by residue?
A: The Foldseek 3Di string encodes local tertiary geometry as a 20-letter alphabet — one character per residue — derived from the relative positions of nearby Cα atoms. Unlike the amino-acid sequence, 3Di is a direct function of the 3D structure, so two proteins with the same fold have similar 3Di strings even at low sequence identity.

Q: Which residues are in helices, strands, or loops?
A: The SS8 string is DSSP's per-residue secondary-structure call. α-helix (H) means an i→i+4 H-bond ladder; β-strand (E) means the residue participates in a β-sheet; 3₁₀ (G) and π (I) are tighter and wider helices; T/S are turns/bends; '-' is loop.

Q: How big and how compact is the whole molecule?
A: Radius of gyration (Rg) is the root-mean-square distance of Cα atoms from their centroid — a single number for overall size and compactness. A globular domain of N residues has Rg ≈ 2.2·N^0.38 Å; an extended or disordered chain has a much larger Rg. The Cα contact count is the number of residue pairs whose Cα atoms are within 8 Å and are more than four positions apart in sequence — a standard proxy for tertiary packing density. The bounding box is the smallest axis-aligned box enclosing all Cα atoms.

Q: Where is each backbone atom in 3D?
A: Structure coordinates are given as an mmCIF _atom_site loop: one row per atom with element, residue name, chain id, sequence number, and x/y/z position in Å. Only the four main-chain atoms per residue are included here; side chains are omitted to keep the record compact.

Q: What is the amino-acid chain?
A: Primary structure: the covalent order of the twenty standard amino acids along the backbone. Two proteins with the same sequence will (almost always) fold to the same structure; two with 30% identity often share a fold but not the details.

Q: What if only a Cα trace is available?
A: Three-state secondary structure (P-SEA) collapses the eight DSSP classes into helix (a), strand (b), and coil (c). P-SEA assigns these from Cα geometry alone — distances and angles — without requiring backbone oxygens, so it works on any Cα trace.

Q: What family and function is it annotated with?
A: Database cross-references. InterPro integrates a dozen domain/family signature databases into unified entries with residue-range hits. GO terms attach function/process/location labels with evidence codes. CATH codes position the fold in a four-level structural taxonomy. Organism is the NCBI-taxonomy species name.

Q: How confident is the AlphaFold model at each residue?
A: pLDDT is the predicted lDDT-Cα score: AlphaFold's confidence that the local environment of each residue (all inter-atomic distances within 15 Å) is correctly placed. It is a per-residue number between 0 and 100, with higher meaning more reliable.

Q: How mobile is each atom in the crystal?
A: B-factor (Debye–Waller factor) reflects atomic displacement in the crystal lattice. It is an experimental observable (units Å²), not a prediction; low values mean the atom is pinned down, high values mean it moves or is heterogeneous across the crystal.

Q: Which residues are buried vs exposed?
A: SASA measures how much of the protein is reachable by solvent. It is computed by rolling a water-sized probe over the atomic surface and summing the exposed area (Å²). Per-residue SASA distinguishes core (buried, low SASA) from surface (exposed, high SASA) residues; total SASA is a whole-molecule size measure.

Q: What do the diagnostic plots show?
A: Plot images: a contact map (which residues are close in 3D, as an N×N binary image), a Ramachandran scatter (backbone torsion angles, revealing secondary-structure composition at a glance), and — for AlphaFold structures — a PAE heatmap (pairwise prediction confidence).

Q: What known structures does this most resemble?
A: The Foldseek neighbor list gives the closest experimentally determined structures in the PDB, ranked by structural alignment. TM-score near 1 means near-identical fold; near 0.3 means only rough topology match. This is how one finds what a novel AlphaFold prediction most resembles in the solved-structure universe.

Q: Are the domains correctly placed relative to each other?
A: Predicted aligned error is AlphaFold's pairwise confidence. Unlike pLDDT (per-residue), PAE is per-residue-pair and captures whether two parts of the structure are correctly placed relative to each other. Units are ångströms of expected positional error.

Q: What do the rendered images show?
A: Structure images are PyMOL renders from six orthogonal camera directions. Cartoon representation draws helices as coils and strands as arrows; sticks shows the backbone as bonds; surface shows the solvent-excluded envelope. Rainbow coloring maps sequence position to hue (blue→red, N→C); chain coloring assigns a distinct color per polypeptide.

Q: What are the backbone torsion angles?
A: φ (phi) and ψ (psi) are the two rotatable backbone dihedrals per residue: φ is the C(i-1)–N–Cα–C torsion, ψ is the N–Cα–C–N(i+1) torsion, both in degrees on (−180°, 180°]. α-helical residues cluster near (−60°, −45°); β-strand residues near (−120°, +130°). A Ramachandran plot is simply a scatter of (φ, ψ) for every residue.